Protein AF-A0A2H0C388-F1 (afdb_monomer)

Structure (mmCIF, N/CA/C/O backbone):
data_AF-A0A2H0C388-F1
#
_entry.id   AF-A0A2H0C388-F1
#
loop_
_atom_site.group_PDB
_atom_site.id
_atom_site.type_symbol
_atom_site.label_atom_id
_atom_site.label_alt_id
_atom_site.label_comp_id
_atom_site.label_asym_id
_atom_site.label_entity_id
_atom_site.label_seq_id
_atom_site.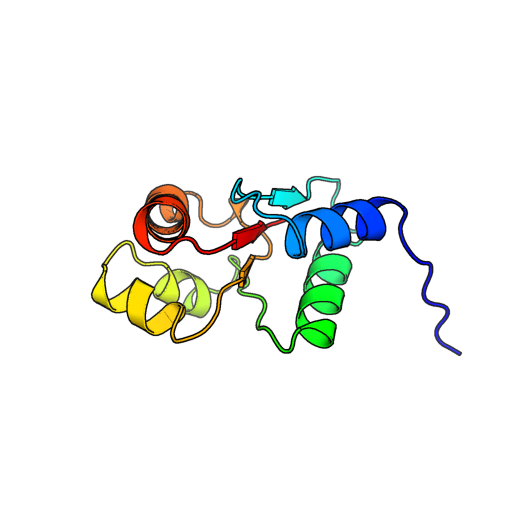pdbx_PDB_ins_code
_atom_site.Cartn_x
_atom_site.Cartn_y
_atom_site.Cartn_z
_atom_site.occupancy
_atom_site.B_iso_or_equiv
_atom_site.auth_seq_id
_atom_site.auth_comp_id
_atom_site.auth_asym_id
_atom_site.auth_atom_id
_atom_site.pdbx_PDB_model_num
ATOM 1 N N . MET A 1 1 ? -7.054 -14.419 -28.146 1.00 34.22 1 MET A N 1
ATOM 2 C CA . MET A 1 1 ? -7.536 -15.211 -26.995 1.00 34.22 1 MET A CA 1
ATOM 3 C C . MET A 1 1 ? -6.515 -15.063 -25.877 1.00 34.22 1 MET A C 1
ATOM 5 O O . MET A 1 1 ? -5.417 -15.579 -26.019 1.00 34.22 1 MET A O 1
ATOM 9 N N . ILE A 1 2 ? -6.808 -14.273 -24.841 1.00 34.44 2 ILE A N 1
ATOM 10 C CA . ILE A 1 2 ? -5.927 -14.154 -23.669 1.00 34.44 2 ILE A CA 1
ATOM 11 C C . ILE A 1 2 ? -6.322 -15.280 -22.716 1.00 34.44 2 ILE A C 1
ATOM 13 O O . ILE A 1 2 ? -7.455 -15.321 -22.246 1.00 34.44 2 ILE A O 1
ATOM 17 N N . VAL A 1 3 ? -5.414 -16.225 -22.485 1.00 30.41 3 VAL A N 1
ATOM 18 C CA . VAL A 1 3 ? -5.603 -17.296 -21.502 1.00 30.41 3 VAL A CA 1
ATOM 19 C C . VAL A 1 3 ? -5.113 -16.771 -20.155 1.00 30.41 3 VAL A C 1
ATOM 21 O O . VAL A 1 3 ? -3.920 -16.534 -19.980 1.00 30.41 3 VAL A O 1
ATOM 24 N N . ILE A 1 4 ? -6.029 -16.561 -19.209 1.00 50.00 4 ILE A N 1
ATOM 25 C CA . ILE A 1 4 ? -5.694 -16.182 -17.832 1.00 50.00 4 ILE A CA 1
ATOM 26 C C . ILE A 1 4 ? -5.544 -17.474 -17.027 1.00 50.00 4 ILE A C 1
ATOM 28 O O . ILE A 1 4 ? -6.530 -18.132 -16.699 1.00 50.00 4 ILE A O 1
ATOM 32 N N . PHE A 1 5 ? -4.306 -17.862 -16.723 1.00 52.81 5 PHE A N 1
ATOM 33 C CA . PHE A 1 5 ? -4.046 -18.943 -15.776 1.00 52.81 5 PHE A CA 1
ATOM 34 C C . PHE A 1 5 ? -4.290 -18.431 -14.357 1.00 52.81 5 PHE A C 1
ATOM 36 O O . PHE A 1 5 ? -3.557 -17.568 -13.875 1.00 52.81 5 PHE A O 1
ATOM 43 N N . LYS A 1 6 ? -5.308 -18.978 -13.686 1.00 59.03 6 LYS A N 1
ATOM 44 C CA . LYS A 1 6 ? -5.603 -18.659 -12.286 1.00 59.03 6 LYS A CA 1
ATOM 45 C C . LYS A 1 6 ? -4.460 -19.169 -11.409 1.00 59.03 6 LYS A C 1
ATOM 47 O O . LYS A 1 6 ? -4.228 -20.378 -11.335 1.00 59.03 6 LYS A O 1
ATOM 52 N N . ARG A 1 7 ? -3.706 -18.264 -10.779 1.00 67.94 7 ARG A N 1
ATOM 53 C CA . ARG A 1 7 ? -2.571 -18.655 -9.929 1.00 67.94 7 ARG A CA 1
ATOM 54 C C . ARG A 1 7 ? -3.080 -19.298 -8.641 1.00 67.94 7 ARG A C 1
ATOM 56 O O . ARG A 1 7 ? -4.050 -18.827 -8.059 1.00 67.94 7 ARG A O 1
ATOM 63 N N . PHE A 1 8 ? -2.381 -20.319 -8.141 1.00 74.62 8 PHE A N 1
ATOM 64 C CA . PHE A 1 8 ? -2.730 -20.979 -6.873 1.00 74.62 8 PHE A CA 1
ATOM 65 C C . PHE A 1 8 ? -2.856 -19.976 -5.708 1.00 74.62 8 PHE A C 1
ATOM 67 O O . PHE A 1 8 ? -3.806 -20.047 -4.933 1.00 74.62 8 PHE A O 1
ATOM 74 N N . ILE A 1 9 ? -1.965 -18.978 -5.664 1.00 83.56 9 ILE A N 1
ATOM 75 C CA . ILE A 1 9 ? -1.928 -17.950 -4.614 1.00 83.56 9 ILE A CA 1
ATOM 76 C C . ILE A 1 9 ? -3.114 -16.973 -4.648 1.00 83.56 9 ILE A C 1
ATOM 78 O O . ILE A 1 9 ? -3.436 -16.374 -3.628 1.00 83.56 9 ILE A O 1
ATOM 82 N N . GLU A 1 10 ? -3.807 -16.817 -5.783 1.00 84.88 10 GLU A N 1
ATOM 83 C CA . GLU A 1 10 ? -4.951 -15.892 -5.875 1.00 84.88 10 GLU A CA 1
ATOM 84 C C . GLU A 1 10 ? -6.085 -16.299 -4.936 1.00 84.88 10 GLU A C 1
ATOM 86 O O . GLU A 1 10 ? -6.748 -15.437 -4.370 1.00 84.88 10 GLU A O 1
ATOM 91 N N . LYS A 1 11 ? -6.273 -17.605 -4.706 1.00 87.75 11 LYS A N 1
ATOM 92 C CA . LYS A 1 11 ? -7.281 -18.100 -3.763 1.00 87.75 11 LYS A CA 1
ATOM 93 C C . LYS A 1 11 ? -6.988 -17.645 -2.331 1.00 87.75 11 LYS A C 1
ATOM 95 O O . LYS A 1 11 ? -7.908 -17.259 -1.612 1.00 87.75 11 LYS A O 1
ATOM 100 N N . ASP A 1 12 ? -5.723 -17.690 -1.928 1.00 90.69 12 ASP A N 1
ATOM 101 C CA . ASP A 1 12 ? -5.303 -17.281 -0.588 1.00 90.69 12 ASP A CA 1
ATOM 102 C C . ASP A 1 12 ? -5.381 -15.762 -0.427 1.00 90.69 12 ASP A C 1
ATOM 104 O O . ASP A 1 12 ? -5.824 -15.276 0.612 1.00 90.69 12 ASP A O 1
ATOM 108 N N . ILE A 1 13 ? -5.049 -15.011 -1.482 1.00 92.69 13 ILE A N 1
ATOM 109 C CA . ILE A 1 13 ? -5.203 -13.554 -1.514 1.00 92.69 13 ILE A CA 1
ATOM 110 C C . ILE A 1 13 ? -6.681 -13.157 -1.419 1.00 92.69 13 ILE A C 1
ATOM 112 O O . ILE A 1 13 ? -7.027 -12.292 -0.620 1.00 92.69 13 ILE A O 1
ATOM 116 N N . ASP A 1 14 ? -7.569 -13.810 -2.171 1.00 92.75 14 ASP A N 1
ATOM 117 C CA . ASP A 1 14 ? -9.012 -13.542 -2.125 1.00 92.75 14 ASP A CA 1
ATOM 118 C C . ASP A 1 14 ? -9.597 -13.866 -0.736 1.00 92.75 14 ASP A C 1
ATOM 120 O O . ASP A 1 14 ? -10.420 -13.115 -0.197 1.00 92.75 14 ASP A O 1
ATOM 124 N N . LYS A 1 15 ? -9.129 -14.952 -0.105 1.00 93.69 15 LYS A N 1
ATOM 125 C CA . LYS A 1 15 ? -9.483 -15.285 1.281 1.00 93.69 15 LYS A CA 1
ATOM 126 C C . LYS A 1 15 ? -8.967 -14.228 2.258 1.00 93.69 15 LYS A C 1
ATOM 128 O O . LYS A 1 15 ? -9.703 -13.817 3.149 1.00 93.69 15 LYS A O 1
ATOM 133 N N . TYR A 1 16 ? -7.731 -13.760 2.088 1.00 94.94 16 TYR A N 1
ATOM 134 C CA . TYR A 1 16 ? -7.175 -12.690 2.912 1.00 94.94 16 TYR A CA 1
ATOM 135 C C . TYR A 1 16 ? -7.995 -11.403 2.767 1.00 94.94 16 TYR A C 1
ATOM 137 O O . TYR A 1 16 ? -8.423 -10.855 3.780 1.00 94.94 16 TYR A O 1
ATOM 145 N N . ILE A 1 17 ? -8.294 -10.964 1.540 1.00 94.12 17 ILE A N 1
ATOM 146 C CA . ILE A 1 17 ? -9.070 -9.747 1.255 1.00 94.12 17 ILE A CA 1
ATOM 147 C C . ILE A 1 17 ? -10.416 -9.769 1.988 1.00 94.12 17 ILE A C 1
ATOM 149 O O . ILE A 1 17 ? -10.751 -8.797 2.664 1.00 94.12 17 ILE A O 1
ATOM 153 N N . THR A 1 18 ? -11.140 -10.887 1.916 1.00 94.06 18 THR A N 1
ATOM 154 C CA . THR A 1 18 ? -12.485 -11.044 2.503 1.00 94.06 18 THR A CA 1
ATOM 155 C C . THR A 1 18 ? -12.494 -11.329 4.009 1.00 94.06 18 THR A C 1
ATOM 157 O O . THR A 1 18 ? -13.532 -11.183 4.647 1.00 94.06 18 THR A O 1
ATOM 160 N N . SER A 1 19 ? -11.359 -11.724 4.590 1.00 94.25 19 SER A N 1
ATOM 161 C CA . SER A 1 19 ? -11.249 -12.038 6.020 1.00 94.25 19 SER A CA 1
ATOM 162 C C . SER A 1 19 ? -11.251 -10.798 6.925 1.00 94.25 19 SER A C 1
ATOM 164 O O . SER A 1 19 ? -11.133 -9.666 6.463 1.00 94.25 19 SER A O 1
ATOM 166 N N . GLU A 1 20 ? -11.291 -11.004 8.239 1.00 91.50 20 GLU A N 1
ATOM 167 C CA . GLU A 1 20 ? -11.033 -9.945 9.227 1.00 91.50 20 GLU A CA 1
ATOM 168 C C . GLU A 1 20 ? -9.533 -9.708 9.481 1.00 91.50 20 GLU A C 1
ATOM 170 O O . GLU A 1 20 ? -9.179 -8.763 10.184 1.00 91.50 20 GLU A O 1
ATOM 175 N N . ASP A 1 21 ? -8.641 -10.520 8.891 1.00 91.06 21 ASP A N 1
ATOM 176 C CA . ASP A 1 21 ? -7.192 -10.355 9.047 1.00 91.06 21 ASP A CA 1
ATOM 177 C C . ASP A 1 21 ? -6.743 -8.999 8.487 1.00 91.06 21 ASP A C 1
ATOM 179 O O . ASP A 1 21 ? -7.128 -8.607 7.381 1.00 91.06 21 ASP A O 1
ATOM 183 N N . GLN A 1 22 ? -5.937 -8.289 9.270 1.00 89.44 22 GLN A N 1
ATOM 184 C CA . GLN A 1 22 ? -5.394 -6.974 8.939 1.00 89.44 22 GLN A CA 1
ATOM 185 C C . GLN A 1 22 ? -3.893 -7.013 8.658 1.00 89.44 22 GLN A C 1
ATOM 187 O O . GLN A 1 22 ? -3.358 -6.016 8.185 1.00 89.44 22 GLN A O 1
ATOM 192 N N . LYS A 1 23 ? -3.206 -8.139 8.911 1.00 93.62 23 LYS A N 1
ATOM 193 C CA . LYS A 1 23 ? -1.757 -8.248 8.702 1.00 93.62 23 LYS A CA 1
ATOM 194 C C . LYS A 1 23 ? -1.384 -7.810 7.295 1.00 93.62 23 LYS A C 1
ATOM 196 O O . LYS A 1 23 ? -1.916 -8.342 6.330 1.00 93.62 23 LYS A O 1
ATOM 201 N N . ILE A 1 24 ? -0.406 -6.914 7.186 1.00 95.38 24 ILE A N 1
ATOM 202 C CA . ILE A 1 24 ? 0.127 -6.493 5.888 1.00 95.38 24 ILE A CA 1
ATOM 203 C C . ILE A 1 24 ? 0.578 -7.730 5.104 1.00 95.38 24 ILE A C 1
ATOM 205 O O . ILE A 1 24 ? 1.434 -8.493 5.562 1.00 95.38 24 ILE A O 1
ATOM 209 N N . LEU A 1 25 ? -0.011 -7.926 3.925 1.00 96.00 25 LEU A N 1
ATOM 210 C CA . LEU A 1 25 ? 0.288 -9.057 3.062 1.00 96.00 25 LEU A CA 1
ATOM 211 C C . LEU A 1 25 ? 1.392 -8.667 2.087 1.00 96.00 25 LEU A C 1
ATOM 213 O O . LEU A 1 25 ? 1.167 -7.869 1.180 1.00 96.00 25 LEU A O 1
ATOM 217 N N . PHE A 1 26 ? 2.565 -9.271 2.244 1.00 94.81 26 PHE A N 1
ATOM 218 C CA . PHE A 1 26 ? 3.647 -9.131 1.279 1.00 94.81 26 PHE A CA 1
ATOM 219 C C . PHE A 1 26 ? 3.698 -10.332 0.335 1.00 94.81 26 PHE A C 1
ATOM 221 O O . PHE A 1 26 ? 3.779 -11.482 0.771 1.00 94.81 26 PHE A O 1
ATOM 228 N N . ILE A 1 27 ? 3.688 -10.064 -0.965 1.00 93.75 27 ILE A N 1
ATOM 229 C CA . ILE A 1 27 ? 3.828 -11.056 -2.024 1.00 93.75 27 ILE A CA 1
ATOM 230 C C . ILE A 1 27 ? 5.283 -11.016 -2.482 1.00 93.75 27 ILE A C 1
ATOM 232 O O . ILE A 1 27 ? 5.675 -10.151 -3.252 1.00 93.75 27 ILE A O 1
ATOM 236 N N . TRP A 1 28 ? 6.087 -11.975 -2.036 1.00 90.88 28 TRP A N 1
ATOM 237 C CA . TRP A 1 28 ? 7.505 -12.047 -2.392 1.00 90.88 28 TRP A CA 1
ATOM 238 C C . TRP A 1 28 ? 7.769 -13.035 -3.529 1.00 90.88 28 TRP A C 1
ATOM 240 O O . TRP A 1 28 ? 7.052 -14.016 -3.724 1.00 90.88 28 TRP A O 1
ATOM 250 N N . GLY A 1 29 ? 8.838 -12.793 -4.287 1.00 89.00 29 GLY A N 1
ATOM 251 C CA . GLY A 1 29 ? 9.296 -13.705 -5.333 1.00 89.00 29 GLY A CA 1
ATOM 252 C C . GLY A 1 29 ? 10.284 -13.055 -6.303 1.00 89.00 29 GLY A C 1
ATOM 253 O O . GLY A 1 29 ? 10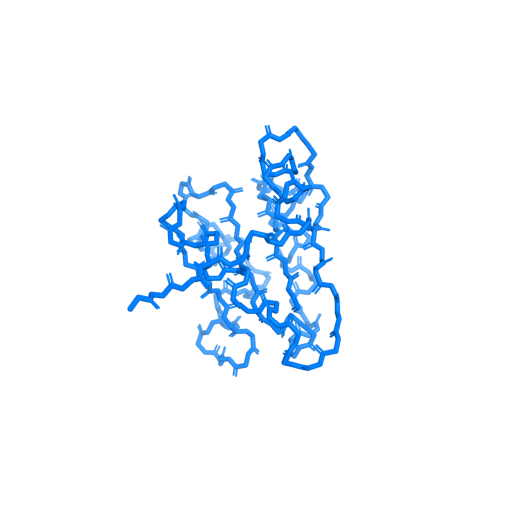.466 -11.836 -6.272 1.00 89.00 29 GLY A O 1
ATOM 254 N N . PRO A 1 30 ? 10.902 -13.835 -7.204 1.00 88.50 30 PRO A N 1
ATOM 255 C CA . PRO A 1 30 ? 11.901 -13.327 -8.141 1.00 88.50 30 PRO A CA 1
ATOM 256 C C . PRO A 1 30 ? 11.328 -12.269 -9.098 1.00 88.50 30 PRO A C 1
ATOM 258 O O . PRO A 1 30 ? 10.113 -12.147 -9.286 1.00 88.50 30 PRO A O 1
ATOM 261 N N . ARG A 1 31 ? 12.201 -11.475 -9.730 1.00 84.12 31 ARG A N 1
ATOM 262 C CA . ARG A 1 31 ? 11.780 -10.538 -10.786 1.00 84.12 31 ARG A CA 1
ATOM 263 C C . ARG A 1 31 ? 11.056 -11.291 -11.907 1.00 84.12 31 ARG A C 1
ATOM 265 O O . ARG A 1 31 ? 11.414 -12.419 -12.231 1.00 84.12 31 ARG A O 1
ATOM 272 N N . ARG A 1 32 ? 10.044 -10.649 -12.505 1.00 85.62 32 ARG A N 1
ATOM 273 C CA . ARG A 1 32 ? 9.210 -11.206 -13.593 1.00 85.62 32 ARG A CA 1
ATOM 274 C C . ARG A 1 32 ? 8.413 -12.473 -13.228 1.00 85.62 32 ARG A C 1
ATOM 276 O O . ARG A 1 32 ? 7.928 -13.162 -14.117 1.00 85.62 32 ARG A O 1
ATOM 283 N N . SER A 1 33 ? 8.188 -12.751 -11.940 1.00 88.75 33 SER A N 1
ATOM 284 C CA . SER A 1 33 ? 7.315 -13.851 -11.491 1.00 88.75 33 SER A CA 1
ATOM 285 C C . SER A 1 33 ? 5.812 -13.532 -11.529 1.00 88.75 33 SER A C 1
ATOM 287 O O . SER A 1 33 ? 5.005 -14.373 -11.140 1.00 88.75 33 SER A O 1
ATOM 289 N N . GLY A 1 34 ? 5.423 -12.342 -12.007 1.00 89.56 34 GLY A N 1
ATOM 290 C CA . GLY A 1 34 ? 4.024 -11.923 -12.165 1.00 89.56 34 GLY A CA 1
ATOM 291 C C . GLY A 1 34 ? 3.377 -11.300 -10.924 1.00 89.56 34 GLY A C 1
ATOM 292 O O . GLY A 1 34 ? 2.155 -11.305 -10.833 1.00 89.56 34 GLY A O 1
ATOM 293 N N . LYS A 1 35 ? 4.170 -10.777 -9.982 1.00 93.44 35 LYS A N 1
ATOM 294 C CA . LYS A 1 35 ? 3.689 -10.104 -8.761 1.00 93.44 35 LYS A CA 1
ATOM 295 C C . LYS A 1 35 ? 2.884 -8.837 -9.056 1.00 93.44 35 LYS A C 1
ATOM 297 O O . LYS A 1 35 ? 1.726 -8.766 -8.665 1.00 93.44 35 LYS A O 1
ATOM 302 N N . THR A 1 36 ? 3.440 -7.920 -9.849 1.00 93.75 36 THR A N 1
ATOM 303 C CA . THR A 1 36 ? 2.728 -6.728 -10.338 1.00 93.75 36 THR A CA 1
ATOM 304 C C . THR A 1 36 ? 1.426 -7.111 -11.038 1.00 93.75 36 THR A C 1
ATOM 306 O O . THR A 1 36 ? 0.382 -6.543 -10.759 1.00 93.75 36 THR A O 1
ATOM 309 N N . THR A 1 37 ? 1.434 -8.163 -11.867 1.00 93.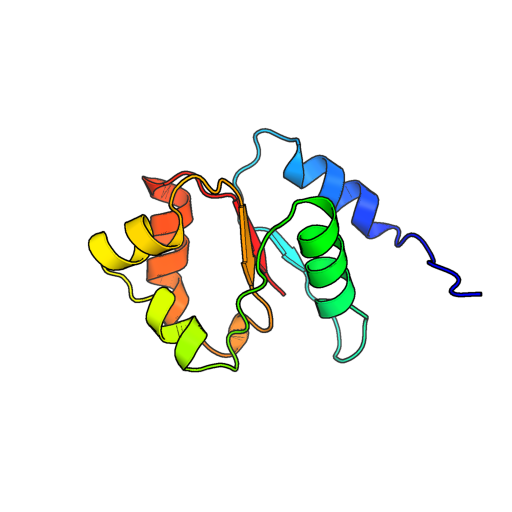88 37 THR A N 1
ATOM 310 C CA . THR A 1 37 ? 0.212 -8.661 -12.523 1.00 93.88 37 THR A CA 1
ATOM 311 C C . THR A 1 37 ? -0.860 -9.095 -11.520 1.00 93.88 37 THR A C 1
ATOM 313 O O . THR A 1 37 ? -2.042 -8.891 -11.772 1.00 93.88 37 THR A O 1
ATOM 316 N N . ILE A 1 38 ? -0.476 -9.679 -10.381 1.00 93.62 38 ILE A N 1
ATOM 317 C CA . ILE A 1 38 ? -1.424 -10.023 -9.314 1.00 93.62 38 ILE A CA 1
ATOM 318 C C . ILE A 1 38 ? -2.028 -8.748 -8.709 1.00 93.62 38 ILE A C 1
ATOM 320 O O . ILE A 1 38 ? -3.248 -8.689 -8.563 1.00 93.62 38 ILE A O 1
ATOM 324 N N . LEU A 1 39 ? -1.215 -7.730 -8.399 1.00 95.38 39 LEU A N 1
ATOM 325 C CA . LEU A 1 39 ? -1.720 -6.448 -7.891 1.00 95.38 39 LEU A CA 1
ATOM 326 C C . LEU A 1 39 ? -2.665 -5.773 -8.886 1.00 95.38 39 LEU A C 1
ATOM 328 O O . LEU A 1 39 ? -3.766 -5.404 -8.494 1.00 95.38 39 LEU A O 1
ATOM 332 N N . GLU A 1 40 ? -2.293 -5.692 -10.163 1.00 95.69 40 GLU A N 1
ATOM 333 C CA . GLU A 1 40 ? -3.130 -5.107 -11.219 1.00 95.69 40 GLU A CA 1
ATOM 334 C C . GLU A 1 40 ? -4.454 -5.865 -11.399 1.00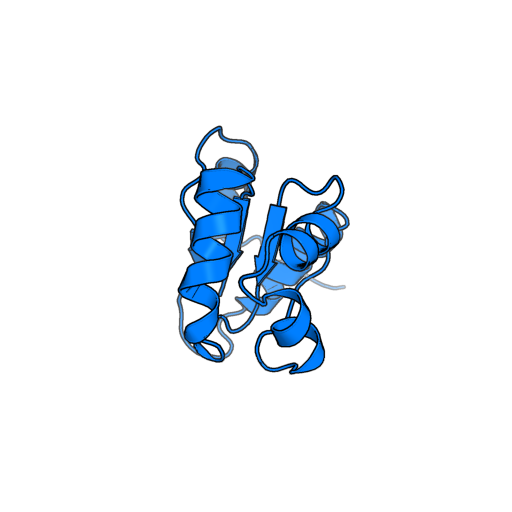 95.69 40 GLU A C 1
ATOM 336 O O . GLU A 1 40 ? -5.519 -5.266 -11.547 1.00 95.69 40 GLU A O 1
ATOM 341 N N . ASN A 1 41 ? -4.432 -7.198 -11.296 1.00 94.12 41 ASN A N 1
ATOM 342 C CA . ASN A 1 41 ? -5.654 -8.001 -11.321 1.00 94.12 41 ASN A CA 1
ATOM 343 C C . ASN A 1 41 ? -6.559 -7.707 -10.113 1.00 94.12 41 ASN A C 1
ATOM 345 O O . ASN A 1 41 ? -7.783 -7.667 -10.247 1.00 94.12 41 ASN A O 1
ATOM 349 N N . ILE A 1 42 ? -5.996 -7.522 -8.914 1.00 94.75 42 ILE A N 1
ATOM 350 C CA . ILE A 1 42 ? -6.770 -7.123 -7.725 1.00 94.75 42 ILE A CA 1
ATOM 351 C C . ILE A 1 42 ? -7.322 -5.708 -7.915 1.00 94.75 42 ILE A C 1
ATOM 353 O O . ILE A 1 42 ? -8.502 -5.481 -7.649 1.00 94.75 42 ILE A O 1
ATOM 357 N N . ALA A 1 43 ? -6.497 -4.791 -8.418 1.00 96.12 43 ALA A N 1
ATOM 358 C CA . ALA A 1 43 ? -6.852 -3.406 -8.682 1.00 96.12 43 ALA A CA 1
ATOM 359 C C . ALA A 1 43 ? -8.044 -3.306 -9.637 1.00 96.12 43 ALA A C 1
ATOM 361 O O . ALA A 1 43 ? -9.049 -2.688 -9.291 1.00 96.12 43 ALA A O 1
ATOM 362 N N . GLY A 1 44 ? -7.994 -4.006 -10.774 1.00 96.06 44 GLY A N 1
ATOM 363 C CA . GLY A 1 44 ? -9.091 -4.045 -11.740 1.00 96.06 44 GLY A CA 1
ATOM 364 C C . GLY A 1 44 ? -10.373 -4.669 -11.180 1.00 96.06 44 GLY A C 1
ATOM 365 O O . GLY A 1 44 ? -11.459 -4.143 -11.405 1.00 96.06 44 GLY A O 1
ATOM 366 N N . ARG A 1 45 ? -10.271 -5.759 -10.403 1.00 94.31 45 ARG A N 1
ATOM 367 C CA . ARG A 1 45 ? -11.445 -6.426 -9.799 1.00 94.31 45 ARG A CA 1
ATOM 368 C C . ARG A 1 45 ? -12.134 -5.580 -8.728 1.00 94.31 45 ARG A C 1
ATOM 370 O O . ARG A 1 45 ? -13.349 -5.667 -8.585 1.00 94.31 45 ARG A O 1
ATOM 377 N N . LEU A 1 46 ? -11.365 -4.813 -7.957 1.00 94.06 46 LEU A N 1
ATOM 378 C CA . LEU A 1 46 ? -11.862 -4.038 -6.816 1.00 94.06 46 LEU A CA 1
ATOM 379 C C . LEU A 1 46 ? -11.976 -2.534 -7.103 1.00 94.06 46 LEU A C 1
ATOM 381 O O . LEU A 1 46 ? -12.324 -1.777 -6.200 1.00 94.06 46 LEU A O 1
ATOM 385 N N . ASN A 1 47 ? -11.689 -2.108 -8.337 1.00 94.56 47 ASN A N 1
ATOM 386 C CA . ASN A 1 47 ? -11.622 -0.704 -8.746 1.00 94.56 47 ASN A CA 1
ATOM 387 C C . ASN A 1 47 ? -10.717 0.137 -7.819 1.00 94.56 47 ASN A C 1
ATOM 389 O O . ASN A 1 47 ? -11.106 1.186 -7.302 1.00 94.56 47 ASN A O 1
ATOM 393 N N . LEU A 1 48 ? -9.514 -0.377 -7.559 1.00 95.19 48 LEU A N 1
ATOM 394 C CA . LEU A 1 48 ? -8.490 0.257 -6.728 1.00 95.19 48 LEU A CA 1
ATOM 395 C C . LEU A 1 48 ? -7.342 0.780 -7.594 1.00 95.19 48 LEU A C 1
ATOM 397 O O . LEU A 1 48 ? -7.178 0.379 -8.741 1.00 95.19 48 LEU A O 1
ATOM 401 N N . ASN A 1 49 ? -6.506 1.629 -6.999 1.00 94.88 49 ASN A N 1
ATOM 402 C CA . ASN A 1 49 ? -5.249 2.057 -7.608 1.00 94.88 49 ASN A CA 1
ATOM 403 C C . ASN A 1 49 ? -4.095 1.229 -7.037 1.00 94.88 49 ASN A C 1
ATOM 405 O O . ASN A 1 49 ? -4.086 0.947 -5.834 1.00 94.88 49 ASN A O 1
ATOM 409 N N . VAL A 1 50 ? -3.110 0.921 -7.878 1.00 97.75 50 VAL A N 1
ATOM 410 C CA . VAL A 1 50 ? -1.789 0.455 -7.444 1.00 97.75 50 VAL A CA 1
ATOM 411 C C . VAL A 1 50 ? -0.882 1.672 -7.285 1.00 97.75 50 VAL A C 1
ATOM 413 O O . VAL A 1 50 ? -0.800 2.504 -8.185 1.00 97.75 50 VAL A O 1
ATOM 416 N N . PHE A 1 51 ? -0.232 1.798 -6.130 1.00 98.06 51 PHE A N 1
ATOM 417 C CA . PHE A 1 51 ? 0.806 2.803 -5.904 1.00 98.06 51 PHE A CA 1
ATOM 418 C C . PHE A 1 51 ? 2.162 2.170 -6.166 1.00 98.06 51 PHE A C 1
ATOM 420 O O . PHE A 1 51 ? 2.494 1.168 -5.540 1.00 98.06 51 PHE A O 1
ATOM 427 N N . ASN A 1 52 ? 2.945 2.739 -7.073 1.00 97.75 52 ASN A N 1
ATOM 428 C CA . ASN A 1 52 ? 4.243 2.186 -7.420 1.00 97.75 52 ASN A CA 1
ATOM 429 C C . ASN A 1 52 ? 5.340 2.951 -6.678 1.00 97.75 52 ASN A C 1
ATOM 431 O O . ASN A 1 52 ? 5.540 4.143 -6.905 1.00 97.75 52 ASN A O 1
ATOM 435 N N . PHE A 1 53 ? 6.077 2.276 -5.798 1.00 97.75 53 PHE A N 1
ATOM 436 C CA . PHE A 1 53 ? 7.132 2.919 -5.022 1.00 97.75 53 PHE A CA 1
ATOM 437 C C . PHE A 1 53 ? 8.421 3.171 -5.806 1.00 97.75 53 PHE A C 1
ATOM 439 O O . PHE A 1 53 ? 9.349 3.717 -5.229 1.00 97.75 53 PHE A O 1
ATOM 446 N N . ASP A 1 54 ? 8.485 2.936 -7.113 1.00 96.38 54 ASP A N 1
ATOM 447 C CA . ASP A 1 54 ? 9.473 3.574 -7.998 1.00 96.38 54 ASP A CA 1
ATOM 448 C C . ASP A 1 54 ? 9.088 5.010 -8.384 1.00 96.38 54 ASP A C 1
ATOM 450 O O . ASP A 1 54 ? 9.953 5.813 -8.730 1.00 96.38 54 ASP A O 1
ATOM 454 N N . SER A 1 55 ? 7.805 5.370 -8.286 1.00 97.50 55 SER A N 1
ATOM 455 C CA . SER A 1 55 ? 7.302 6.707 -8.604 1.00 97.50 55 SER A CA 1
ATOM 456 C C . SER A 1 55 ? 7.414 7.642 -7.401 1.00 97.50 55 SER A C 1
ATOM 458 O O . SER A 1 55 ? 6.749 7.456 -6.382 1.00 97.50 55 SER A O 1
ATOM 460 N N . GLU A 1 56 ? 8.194 8.718 -7.531 1.00 96.44 56 GLU A N 1
ATOM 461 C CA . GLU A 1 56 ? 8.292 9.765 -6.503 1.00 96.44 56 GLU A CA 1
ATOM 462 C C . GLU A 1 56 ? 6.917 10.363 -6.166 1.00 96.44 56 GLU A C 1
ATOM 464 O O . GLU A 1 56 ? 6.574 10.530 -4.996 1.00 96.44 56 GLU A O 1
ATOM 469 N N . SER A 1 57 ? 6.079 10.588 -7.182 1.00 96.88 57 SER A N 1
ATOM 470 C CA . SER A 1 57 ? 4.725 11.123 -6.992 1.00 96.88 57 SER A CA 1
ATOM 471 C C . SER A 1 57 ? 3.817 10.210 -6.162 1.00 96.88 57 SER A C 1
ATOM 473 O O . SER A 1 57 ? 2.919 10.700 -5.474 1.00 96.88 57 SER A O 1
ATOM 475 N N . ASP A 1 58 ? 4.049 8.895 -6.190 1.00 97.31 58 ASP A N 1
ATOM 476 C CA . ASP A 1 58 ? 3.344 7.961 -5.318 1.00 97.31 58 ASP A CA 1
ATOM 477 C C . ASP A 1 58 ? 3.946 7.964 -3.918 1.00 97.31 58 ASP A C 1
ATOM 479 O O . ASP A 1 58 ? 3.188 8.045 -2.955 1.00 97.31 58 ASP A O 1
ATOM 483 N N . ARG A 1 59 ? 5.278 7.992 -3.778 1.00 97.06 59 ARG A N 1
ATOM 484 C CA . ARG A 1 59 ? 5.948 8.095 -2.465 1.00 97.06 59 ARG A CA 1
ATOM 485 C C . ARG A 1 59 ? 5.495 9.322 -1.672 1.00 97.06 59 ARG A C 1
ATOM 487 O O . ARG A 1 59 ? 5.284 9.225 -0.463 1.00 97.06 59 ARG A O 1
ATOM 494 N N . GLU A 1 60 ? 5.284 10.461 -2.332 1.00 96.44 60 GLU A N 1
ATOM 495 C CA . GLU A 1 60 ? 4.794 11.690 -1.688 1.00 96.44 60 GLU A CA 1
ATOM 496 C C . GLU A 1 60 ? 3.409 11.526 -1.038 1.00 96.44 60 GLU A C 1
ATOM 498 O O . GLU A 1 60 ? 3.099 12.187 -0.045 1.00 96.44 60 GLU A O 1
ATOM 503 N N . LYS A 1 61 ? 2.587 10.585 -1.515 1.00 96.62 61 LYS A N 1
ATOM 504 C CA . LYS A 1 61 ? 1.282 10.275 -0.907 1.00 96.62 61 LYS A CA 1
ATOM 505 C C . LYS A 1 61 ? 1.410 9.450 0.377 1.00 96.62 61 LYS A C 1
ATOM 507 O O . LYS A 1 61 ? 0.449 9.350 1.133 1.00 96.62 61 LYS A O 1
ATOM 512 N N . PHE A 1 62 ? 2.589 8.891 0.646 1.00 97.62 62 PHE A N 1
ATOM 513 C CA . PHE A 1 62 ? 2.893 8.071 1.819 1.00 97.62 62 PHE A CA 1
ATOM 514 C C . PHE A 1 62 ? 3.829 8.786 2.796 1.00 97.62 62 PHE A C 1
ATOM 516 O O . PHE A 1 62 ? 4.546 8.132 3.552 1.00 97.62 62 PHE A O 1
ATOM 523 N N . LYS A 1 63 ? 3.834 10.125 2.845 1.00 96.81 63 LYS A N 1
ATOM 524 C CA . LYS A 1 63 ? 4.507 10.830 3.947 1.00 96.81 63 LYS A CA 1
ATOM 525 C C . LYS A 1 63 ? 3.812 10.510 5.278 1.00 96.81 63 LYS A C 1
ATOM 527 O O . LYS A 1 63 ? 2.581 10.504 5.315 1.00 96.81 63 LYS A O 1
ATOM 532 N N . PRO A 1 64 ? 4.558 10.310 6.381 1.00 95.81 64 PRO A N 1
ATOM 533 C CA . PRO A 1 64 ? 4.010 9.921 7.683 1.00 95.81 64 PRO A CA 1
ATOM 534 C C . PRO A 1 64 ? 3.360 11.115 8.402 1.00 95.81 64 PRO A C 1
ATOM 536 O O . PRO A 1 64 ? 3.773 11.524 9.484 1.00 95.81 64 PRO A O 1
ATOM 539 N N . ARG A 1 65 ? 2.358 11.723 7.766 1.00 95.88 65 ARG A N 1
ATOM 540 C CA . ARG A 1 65 ? 1.552 12.825 8.293 1.00 95.88 65 ARG A CA 1
ATOM 541 C C . ARG A 1 65 ? 0.090 12.427 8.206 1.00 95.88 65 ARG A C 1
ATOM 543 O O . ARG A 1 65 ? -0.380 12.034 7.141 1.00 95.88 65 ARG A O 1
ATOM 550 N N . ASP A 1 66 ? -0.636 12.577 9.305 1.00 94.06 66 ASP A N 1
ATOM 551 C CA . ASP A 1 66 ? -2.039 12.163 9.392 1.00 94.06 66 ASP A CA 1
ATOM 552 C C . ASP A 1 66 ? -2.932 12.804 8.322 1.00 94.06 66 ASP A C 1
ATOM 554 O O . ASP A 1 66 ? -3.765 12.130 7.722 1.00 94.06 66 ASP A O 1
ATOM 558 N N . GLU A 1 67 ? -2.720 14.083 8.014 1.00 95.56 67 GLU A N 1
ATOM 559 C CA . GLU A 1 67 ? -3.466 14.795 6.968 1.00 95.56 67 GLU A CA 1
ATOM 560 C C . GLU A 1 67 ? -3.199 14.247 5.560 1.00 95.56 67 GLU A C 1
ATOM 562 O O . GLU A 1 67 ? -4.073 14.291 4.697 1.00 95.56 67 GLU A O 1
ATOM 567 N N . VAL A 1 68 ? -1.992 13.731 5.312 1.00 96.25 68 VAL A N 1
ATOM 568 C CA . VAL A 1 68 ? -1.617 13.141 4.020 1.00 96.25 68 VAL A CA 1
ATOM 569 C C . VAL A 1 68 ? -2.229 11.749 3.903 1.00 96.25 68 VAL A C 1
ATOM 571 O O . VAL A 1 68 ? -2.895 11.445 2.915 1.00 96.25 68 VAL A O 1
ATOM 574 N N . LEU A 1 69 ? -2.071 10.926 4.942 1.00 96.81 69 LEU A N 1
ATOM 575 C CA . LEU A 1 69 ? -2.553 9.545 4.947 1.00 96.81 69 LEU A CA 1
ATOM 576 C C . LEU A 1 69 ? -4.083 9.456 4.971 1.00 96.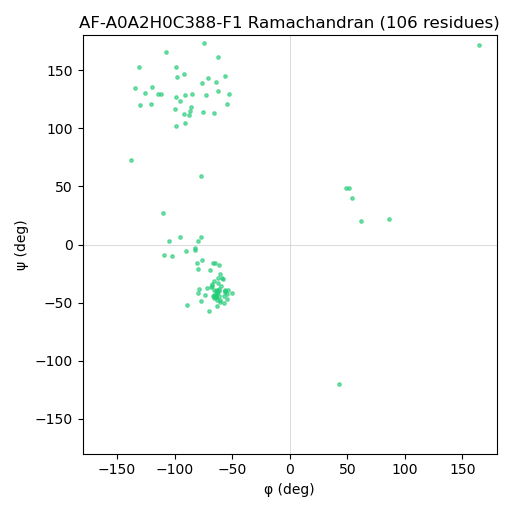81 69 LEU A C 1
ATOM 578 O O . LEU A 1 69 ? -4.645 8.604 4.291 1.00 96.81 69 LEU A O 1
ATOM 582 N N . SER A 1 70 ? -4.770 10.361 5.675 1.00 95.38 70 SER A N 1
ATOM 583 C CA . SER A 1 70 ? -6.241 10.428 5.656 1.00 95.38 70 SER A CA 1
ATOM 584 C C . SER A 1 70 ? -6.788 10.816 4.273 1.00 95.38 70 SER A C 1
ATOM 586 O O . SER A 1 70 ? -7.758 10.221 3.802 1.00 95.38 70 SER A O 1
ATOM 588 N N . LYS A 1 71 ? -6.126 11.745 3.566 1.00 94.50 71 LYS A N 1
ATOM 589 C CA . LYS A 1 71 ? -6.456 12.090 2.170 1.00 94.50 71 LYS A CA 1
ATOM 590 C C . LYS A 1 71 ? -6.155 10.961 1.188 1.00 94.50 71 LYS A C 1
ATOM 592 O O . LYS A 1 71 ? -6.868 10.834 0.197 1.00 94.50 71 LYS A O 1
ATOM 597 N N . LEU A 1 72 ? -5.109 10.173 1.434 1.00 95.00 72 LEU A N 1
ATOM 598 C CA 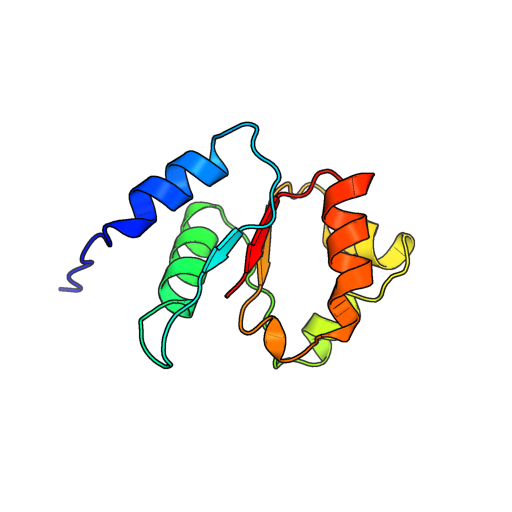. LEU A 1 72 ? -4.753 9.013 0.615 1.00 95.00 72 LEU A CA 1
ATOM 599 C C . LEU A 1 72 ? -5.840 7.931 0.672 1.00 95.00 72 LEU A C 1
ATOM 601 O O . LEU A 1 72 ? -6.198 7.364 -0.364 1.00 95.00 72 LEU A O 1
ATOM 605 N N . ILE A 1 73 ? -6.344 7.638 1.875 1.00 93.88 73 ILE A N 1
ATOM 606 C CA . ILE A 1 73 ? -7.290 6.537 2.079 1.00 93.88 73 ILE A CA 1
ATOM 607 C C . ILE A 1 73 ? -8.711 6.906 1.660 1.00 93.88 73 ILE A C 1
ATOM 609 O O . ILE A 1 73 ? -9.366 6.061 1.063 1.00 93.88 73 ILE A O 1
ATOM 613 N N . GLN A 1 74 ? -9.179 8.139 1.895 1.00 88.94 74 GLN A N 1
ATOM 614 C CA . GLN A 1 74 ? -10.594 8.508 1.710 1.00 88.94 74 GLN A CA 1
ATOM 615 C C . GLN A 1 74 ? -11.520 7.402 2.268 1.00 88.94 74 GLN A C 1
ATOM 617 O O . GLN A 1 74 ? -11.392 7.040 3.435 1.00 88.94 74 GLN A O 1
ATOM 622 N N . ASP A 1 75 ? -12.368 6.805 1.425 1.00 83.44 75 ASP A N 1
ATOM 623 C CA . ASP A 1 75 ? -13.291 5.719 1.785 1.00 83.44 75 ASP A CA 1
ATOM 624 C C . ASP A 1 75 ? -12.736 4.310 1.483 1.00 83.44 75 ASP A C 1
ATOM 626 O O . ASP A 1 75 ? -13.440 3.299 1.586 1.00 83.44 75 ASP A O 1
ATOM 630 N N . LYS A 1 76 ? -11.469 4.210 1.064 1.00 89.44 76 LYS A N 1
ATOM 631 C CA . LYS A 1 76 ? -10.832 2.943 0.689 1.00 89.44 76 LYS A CA 1
ATOM 632 C C . LYS A 1 76 ? -10.469 2.146 1.934 1.00 89.44 76 LYS A C 1
ATOM 634 O O . LYS A 1 76 ? -9.919 2.672 2.892 1.00 89.44 76 LYS A O 1
ATOM 639 N N . LYS A 1 77 ? -10.700 0.834 1.869 1.00 93.00 77 LYS A N 1
ATOM 640 C CA . LYS A 1 77 ? -10.321 -0.131 2.920 1.00 93.00 77 LYS A CA 1
ATOM 641 C C . LYS A 1 77 ? -9.066 -0.937 2.586 1.00 93.00 77 LYS A C 1
ATOM 643 O O . LYS A 1 77 ? -8.565 -1.673 3.432 1.00 93.00 77 LYS A O 1
ATOM 648 N N . ILE A 1 78 ? -8.594 -0.833 1.343 1.00 96.25 78 ILE A N 1
ATOM 649 C CA . ILE A 1 78 ? -7.476 -1.608 0.807 1.00 96.25 78 ILE A CA 1
ATOM 650 C C . ILE A 1 78 ? -6.548 -0.667 0.039 1.00 96.25 78 ILE A C 1
ATOM 652 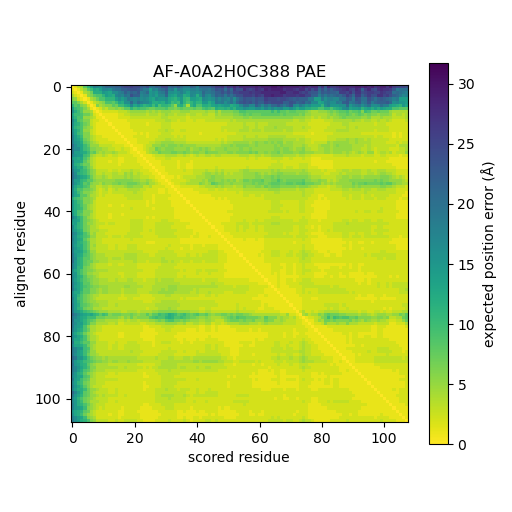O O . ILE A 1 78 ? -7.012 0.146 -0.764 1.00 96.25 78 ILE A O 1
ATOM 656 N N . ILE A 1 79 ? -5.245 -0.806 0.270 1.00 97.31 79 ILE A N 1
ATOM 657 C CA . ILE A 1 79 ? -4.178 -0.158 -0.492 1.00 97.31 79 ILE A CA 1
ATOM 658 C C . ILE A 1 79 ? -3.290 -1.236 -1.119 1.00 97.31 79 ILE A C 1
ATOM 660 O O . ILE A 1 79 ? -2.924 -2.215 -0.465 1.00 97.31 79 ILE A O 1
ATOM 664 N N . LEU A 1 80 ? -2.947 -1.030 -2.390 1.00 98.19 80 LEU A N 1
ATOM 665 C CA . LEU A 1 80 ? -2.074 -1.895 -3.178 1.00 98.19 80 LEU A CA 1
ATOM 666 C C . LEU A 1 80 ? -0.766 -1.153 -3.463 1.00 98.19 80 LEU A C 1
ATOM 668 O O . LEU A 1 80 ? -0.814 -0.007 -3.914 1.00 98.19 80 LEU A O 1
ATOM 672 N N . ILE A 1 81 ? 0.377 -1.782 -3.192 1.00 98.31 81 ILE A N 1
ATOM 673 C CA . ILE A 1 81 ? 1.702 -1.159 -3.328 1.00 98.31 81 ILE A CA 1
ATOM 674 C C . ILE A 1 81 ? 2.622 -2.067 -4.140 1.00 98.31 81 ILE A C 1
ATOM 676 O O . ILE A 1 81 ? 2.888 -3.190 -3.725 1.00 98.31 81 ILE A O 1
ATOM 680 N N . ASP A 1 82 ? 3.125 -1.576 -5.265 1.00 97.88 82 ASP A N 1
ATOM 681 C CA . ASP A 1 82 ? 4.156 -2.262 -6.046 1.00 97.88 82 ASP A CA 1
ATOM 682 C C . ASP A 1 82 ? 5.557 -1.798 -5.620 1.00 97.88 82 ASP A C 1
ATOM 684 O O . ASP A 1 82 ? 5.745 -0.634 -5.250 1.00 97.88 82 ASP A O 1
ATOM 688 N N . GLU A 1 83 ? 6.523 -2.714 -5.691 1.00 95.69 83 GLU A N 1
ATOM 689 C CA . GLU A 1 83 ? 7.945 -2.503 -5.375 1.00 95.69 83 GLU A CA 1
ATOM 690 C C . GLU A 1 83 ? 8.203 -1.789 -4.023 1.00 95.69 83 GLU A C 1
ATOM 692 O O . GLU A 1 83 ? 8.979 -0.832 -3.920 1.00 95.69 83 GLU A O 1
ATOM 697 N N . VAL A 1 84 ? 7.554 -2.254 -2.947 1.00 96.44 84 VAL A N 1
ATOM 698 C CA . VAL A 1 84 ? 7.555 -1.583 -1.629 1.00 96.44 84 VAL A CA 1
ATOM 699 C C . VAL A 1 84 ? 8.957 -1.398 -1.042 1.00 96.44 84 VAL A C 1
ATOM 701 O O . VAL A 1 84 ? 9.228 -0.429 -0.328 1.00 96.44 84 VAL A O 1
ATOM 704 N N . GLN A 1 85 ? 9.879 -2.302 -1.372 1.00 93.69 85 GLN A N 1
ATOM 705 C CA . GLN A 1 85 ? 11.263 -2.255 -0.913 1.00 93.69 85 GLN A CA 1
ATOM 706 C C . GLN A 1 85 ? 12.049 -1.061 -1.471 1.00 93.69 85 GLN A C 1
ATOM 708 O O . GLN A 1 85 ? 13.094 -0.718 -0.921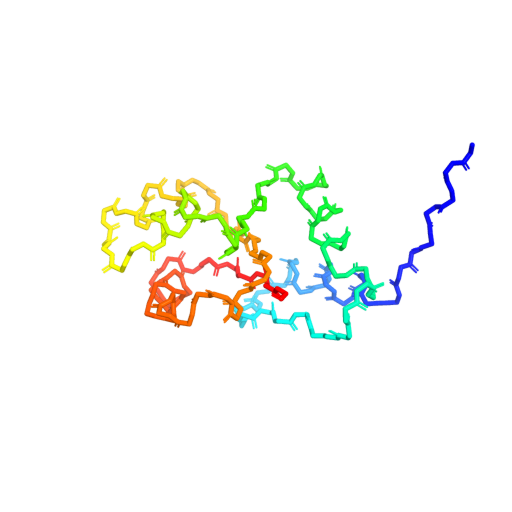 1.00 93.69 85 GLN A O 1
ATOM 713 N N . ASN A 1 86 ? 11.553 -0.406 -2.526 1.00 95.44 86 ASN A N 1
ATOM 714 C CA . ASN A 1 86 ? 12.212 0.749 -3.134 1.00 95.44 86 ASN A CA 1
ATOM 715 C C . ASN A 1 86 ? 11.911 2.062 -2.382 1.00 95.44 86 ASN A C 1
ATOM 717 O O . ASN A 1 86 ? 12.501 3.096 -2.703 1.00 95.44 86 ASN A O 1
ATOM 721 N N . TYR A 1 87 ? 11.061 2.022 -1.344 1.00 96.62 87 TYR A N 1
ATOM 722 C CA . TYR A 1 87 ? 10.859 3.126 -0.399 1.00 96.62 87 TYR A CA 1
ATOM 723 C C . TYR A 1 87 ? 10.760 2.638 1.067 1.00 96.62 87 TYR A C 1
ATOM 725 O O . TYR A 1 87 ? 9.673 2.638 1.658 1.00 96.62 87 TYR A O 1
ATOM 733 N N . PRO A 1 88 ? 11.878 2.214 1.691 1.00 94.25 88 PRO A N 1
ATOM 734 C CA . PRO A 1 88 ? 11.899 1.670 3.057 1.00 94.25 88 PRO A CA 1
ATOM 735 C C . PRO A 1 88 ? 11.366 2.625 4.139 1.00 94.25 88 PRO A C 1
ATOM 737 O O . PRO A 1 88 ? 10.795 2.190 5.145 1.00 94.25 88 PRO A O 1
ATOM 740 N N . GLU A 1 89 ? 11.500 3.935 3.930 1.00 93.56 89 GLU A N 1
ATOM 741 C CA . GLU A 1 89 ? 11.028 4.978 4.846 1.00 93.56 89 GLU A CA 1
ATOM 742 C C . GLU A 1 89 ? 9.495 4.995 4.979 1.00 93.56 89 GLU A C 1
ATOM 744 O O . GLU A 1 89 ? 8.963 5.532 5.954 1.00 93.56 89 GLU A O 1
ATOM 749 N N . SER A 1 90 ? 8.774 4.347 4.055 1.00 95.94 90 SER A N 1
ATOM 750 C CA . SER A 1 90 ? 7.319 4.165 4.125 1.00 95.94 90 SER A CA 1
ATOM 751 C C . SER A 1 90 ? 6.852 3.367 5.345 1.00 95.94 90 SER A C 1
ATOM 753 O O . SER A 1 90 ? 5.680 3.464 5.705 1.00 95.94 90 SER A O 1
ATOM 755 N N . THR A 1 91 ? 7.737 2.622 6.021 1.00 95.25 91 THR A N 1
ATOM 756 C CA . THR A 1 91 ? 7.395 1.742 7.155 1.00 95.25 91 THR A CA 1
ATOM 757 C C . THR A 1 91 ? 6.548 2.446 8.224 1.00 95.25 91 THR A C 1
ATOM 759 O O . THR A 1 91 ? 5.573 1.878 8.718 1.00 95.25 91 THR A O 1
ATOM 762 N N . VAL A 1 92 ? 6.869 3.703 8.556 1.00 96.69 92 VAL A N 1
ATOM 763 C CA . VAL A 1 92 ? 6.101 4.494 9.535 1.00 96.69 92 VAL A CA 1
ATOM 764 C C . VAL A 1 92 ? 4.680 4.758 9.033 1.00 96.69 92 VAL A C 1
ATOM 766 O O . VAL A 1 92 ? 3.712 4.581 9.770 1.00 96.69 92 VAL A O 1
ATOM 769 N N . SER A 1 93 ? 4.541 5.132 7.765 1.00 97.56 93 SER A N 1
ATOM 770 C CA . SER A 1 93 ? 3.252 5.399 7.129 1.00 97.56 93 SER A CA 1
ATOM 771 C C . SER A 1 93 ? 2.397 4.142 7.016 1.00 97.56 93 SER A C 1
ATOM 773 O O . SER A 1 93 ? 1.214 4.186 7.346 1.00 97.56 93 SER A O 1
ATOM 775 N N . LEU A 1 94 ? 2.988 3.009 6.625 1.00 97.50 94 LEU A N 1
ATOM 776 C CA . LEU A 1 94 ? 2.291 1.721 6.563 1.00 97.50 94 LEU A CA 1
ATOM 777 C C . LEU A 1 94 ? 1.789 1.294 7.944 1.00 97.50 94 LEU A C 1
ATOM 779 O O . LEU A 1 94 ? 0.653 0.840 8.067 1.00 97.50 94 LEU A O 1
ATOM 783 N N . LYS A 1 95 ? 2.590 1.514 8.995 1.00 96.31 95 LYS A N 1
ATOM 784 C CA . LYS A 1 95 ? 2.173 1.263 10.378 1.00 96.31 95 LYS A CA 1
ATOM 785 C C . LYS A 1 95 ? 0.983 2.132 10.782 1.00 96.31 95 LYS A C 1
ATOM 787 O O . LYS A 1 95 ? 0.040 1.613 11.364 1.00 96.31 95 LYS A O 1
ATOM 792 N N . ILE A 1 96 ? 0.985 3.426 10.455 1.00 96.88 96 ILE A N 1
ATOM 793 C CA . ILE A 1 96 ? -0.151 4.316 10.751 1.00 96.88 96 ILE A CA 1
ATOM 794 C C . ILE A 1 96 ? -1.409 3.856 9.998 1.00 96.88 96 ILE A C 1
ATOM 796 O O . ILE A 1 96 ? -2.474 3.727 10.601 1.00 96.88 96 ILE A O 1
ATOM 800 N N . LEU A 1 97 ? -1.295 3.578 8.697 1.00 97.06 97 LEU A N 1
ATOM 801 C CA . LEU A 1 97 ? -2.402 3.089 7.867 1.00 97.06 97 LEU A CA 1
ATOM 802 C C . LEU A 1 97 ? -3.010 1.794 8.429 1.00 97.06 97 LEU A C 1
ATOM 804 O O . LEU A 1 97 ? -4.231 1.678 8.536 1.00 97.06 97 LEU A O 1
ATOM 808 N N . HIS A 1 98 ? -2.163 0.857 8.848 1.00 95.81 98 HIS A N 1
ATOM 809 C CA . HIS A 1 98 ? -2.578 -0.406 9.447 1.00 95.81 98 HIS A CA 1
ATOM 810 C C . HIS A 1 98 ? -3.176 -0.224 10.855 1.00 95.81 98 HIS A C 1
ATOM 812 O O . HIS A 1 98 ? -4.322 -0.595 11.109 1.00 95.81 98 HIS A O 1
ATOM 818 N N . ASP A 1 99 ? -2.426 0.371 11.785 1.00 95.31 99 ASP A N 1
ATOM 819 C CA . ASP A 1 99 ? -2.780 0.393 13.207 1.00 95.31 99 ASP A CA 1
ATOM 820 C C . ASP A 1 99 ? -3.931 1.356 13.496 1.00 95.31 99 ASP A C 1
ATOM 822 O O . ASP A 1 99 ? -4.849 1.008 14.245 1.00 95.31 99 ASP A O 1
ATOM 826 N N . LYS A 1 100 ? -3.889 2.556 12.904 1.00 95.44 100 LYS A N 1
ATOM 827 C CA . LYS A 1 100 ? -4.854 3.630 13.166 1.00 95.44 100 LYS A CA 1
ATOM 828 C C . LYS A 1 100 ? -6.055 3.545 12.236 1.00 95.44 100 LYS A C 1
ATOM 830 O O . LYS A 1 100 ? -7.186 3.550 12.709 1.00 95.44 100 LYS A O 1
ATOM 835 N N . TYR A 1 101 ? -5.812 3.472 10.929 1.00 95.31 101 TYR A N 1
ATOM 836 C CA . TYR A 1 101 ? -6.878 3.551 9.926 1.00 95.31 101 TYR A CA 1
ATOM 837 C C . TYR A 1 101 ? -7.472 2.191 9.547 1.00 95.31 101 TYR A C 1
ATOM 839 O O . TYR A 1 101 ? -8.466 2.154 8.826 1.00 95.31 101 TYR A O 1
ATOM 847 N N . LYS A 1 102 ? -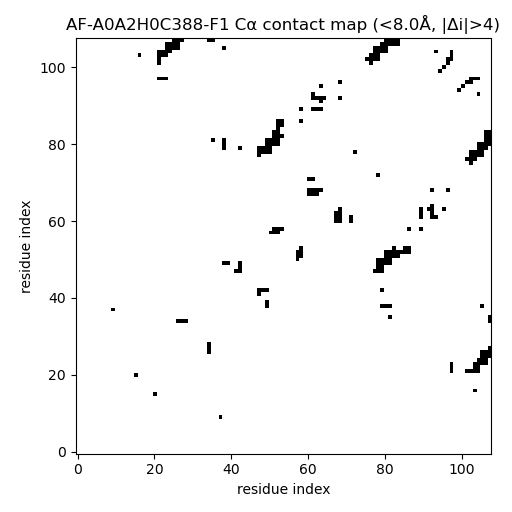6.907 1.084 10.054 1.00 94.94 102 LYS A N 1
ATOM 848 C CA . LYS A 1 102 ? -7.381 -0.285 9.787 1.00 94.94 102 LYS A CA 1
ATOM 849 C C . LYS A 1 102 ? -7.478 -0.580 8.286 1.00 94.94 102 LYS A C 1
ATOM 851 O O . LYS A 1 102 ? -8.436 -1.189 7.812 1.00 94.94 102 LYS A O 1
ATOM 856 N N . ILE A 1 103 ? -6.487 -0.091 7.542 1.00 96.00 103 ILE A N 1
ATOM 857 C CA . ILE A 1 103 ? -6.361 -0.321 6.107 1.00 96.00 103 ILE A CA 1
ATOM 858 C C . ILE A 1 103 ? -5.650 -1.645 5.880 1.00 96.00 103 ILE A C 1
ATOM 860 O O . ILE A 1 103 ? -4.541 -1.856 6.376 1.00 96.00 103 ILE A O 1
ATOM 864 N N . LYS A 1 104 ? -6.242 -2.497 5.042 1.00 96.94 104 LYS A N 1
ATOM 865 C CA . LYS A 1 104 ? -5.543 -3.667 4.519 1.00 96.94 104 LYS A CA 1
ATOM 866 C C . LYS A 1 104 ? -4.520 -3.232 3.488 1.00 96.94 104 LYS A C 1
ATOM 868 O O . LYS A 1 104 ? -4.847 -2.540 2.526 1.00 96.94 104 LYS A O 1
ATOM 873 N N . ILE A 1 105 ? -3.290 -3.687 3.659 1.00 97.62 105 ILE A N 1
ATOM 874 C CA . ILE A 1 105 ? -2.199 -3.387 2.735 1.00 97.62 105 ILE A CA 1
ATOM 875 C C . ILE A 1 105 ? -1.774 -4.693 2.069 1.00 97.62 105 ILE A C 1
ATOM 877 O O . ILE A 1 105 ? -1.552 -5.696 2.753 1.00 97.62 105 ILE A O 1
ATOM 881 N N . ILE A 1 106 ? -1.692 -4.675 0.740 1.00 97.44 106 ILE A N 1
ATOM 882 C CA . ILE A 1 106 ? -1.108 -5.747 -0.069 1.00 97.44 106 ILE A CA 1
ATOM 883 C C . ILE A 1 106 ? 0.050 -5.132 -0.843 1.00 97.44 106 ILE A C 1
ATOM 885 O O . ILE A 1 106 ? -0.149 -4.176 -1.592 1.00 97.44 106 ILE A O 1
ATOM 889 N N . ALA A 1 107 ? 1.247 -5.663 -0.640 1.00 97.31 107 ALA A N 1
ATOM 890 C CA . ALA A 1 107 ? 2.471 -5.117 -1.199 1.00 97.31 107 ALA A CA 1
ATOM 891 C C . ALA A 1 107 ? 3.309 -6.199 -1.885 1.00 97.31 107 ALA A C 1
ATOM 893 O O . ALA A 1 107 ? 3.224 -7.371 -1.511 1.00 97.31 107 ALA A O 1
ATOM 894 N N . THR A 1 108 ? 4.118 -5.820 -2.869 1.00 94.75 108 THR A N 1
ATOM 895 C CA . THR A 1 108 ? 5.060 -6.715 -3.567 1.00 94.75 108 THR A CA 1
ATOM 896 C C . THR A 1 108 ? 6.486 -6.207 -3.510 1.00 94.75 108 THR A C 1
ATOM 898 O O . THR A 1 108 ? 6.641 -4.966 -3.446 1.00 94.75 108 THR A O 1
#

Nearest PDB structures (foldseek):
  5c3c-assembly1_B  TM=6.317E-01  e=1.695E-01  Halothiobacillus neapolitanus c2
  8pvk-assembly1_CB  TM=4.587E-01  e=1.781E+00  Thermochaetoides thermophila DSM 1495
  3umf-assembly1_A  TM=4.401E-01  e=1.781E+00  Schistosoma mansoni
  4w5j-assembly4_D  TM=4.806E-01  e=3.109E+00  Streptococcus pneumoniae D39
  2c95-assembly1_A  TM=3.931E-01  e=2.281E+00  Homo sapiens

Radius of gyration: 13.83 Å; Cα contacts (8 Å, |Δi|>4): 133; chains: 1; bounding box: 26×36×40 Å

Solvent-accessible surface area (backbone atoms only — not comparable to full-atom values): 6383 Å² total; per-residue (Å²): 135,87,83,81,79,82,54,80,64,54,61,57,50,54,50,47,71,75,42,89,70,54,74,72,42,72,55,83,75,65,89,92,73,51,58,67,58,51,52,52,53,50,19,68,75,68,76,52,66,73,39,42,33,84,38,66,80,44,47,65,50,44,45,80,40,71,76,46,42,52,65,65,40,67,92,53,57,67,48,39,33,35,48,45,80,68,40,67,81,36,56,62,27,54,47,46,39,36,74,73,68,63,29,34,39,40,33,56

Organism: NCBI:txid1974860

pLDDT: mean 91.12, std 12.66, range [30.41, 98.31]

InterPro domains:
  IPR027417 P-loop containing nucleoside triphosphate hydrolase [G3DSA:3.40.50.300] (3-105)
  IPR027417 P-loop containing nucleoside triphosphate hydrolase [SSF52540] (11-108)
  IPR041682 AAA domain, group 14 [PF13173] (22-108)

Sequence (108 aa):
MIVIFKRFIEKDIDKYITSEDQKILFIWGPRRSGKTTILENIAGRLNLNVFNFDSESDREKFKPRDEVLSKLIQDKKIILIDEVQNYPESTVSLKILHDKYKIKIIAT

Mean predicted aligned error: 4.19 Å

Secondary structure (DSSP, 8-state):
-------HHHHHHHHHHHSS--S-EE----TTSSHHHHHHHHHHHHT-PEEETT-HHHHGGG-S-HHHHHHHHTT-SEEEEESGGG-GGGHHHHHHHHHTT--EEEE-

Foldseek 3Di:
DDDDDDDPCLVVVVVCVPDLDQPAAEDDDDPPPCLVVSLVVVCVVVVHDEQELVDPVSVQLLDLDPVSLCVSCPPNQEYHYEPPVSCPVSPNSVCCCCVPVVHRYYYD